Protein AF-A0A933FRE6-F1 (afdb_monomer_lite)

Radius of gyration: 30.24 Å; chains: 1; bounding box: 77×28×69 Å

pLDDT: mean 74.26, std 11.58, range [49.47, 90.56]

Secondary structure (DSSP, 8-sta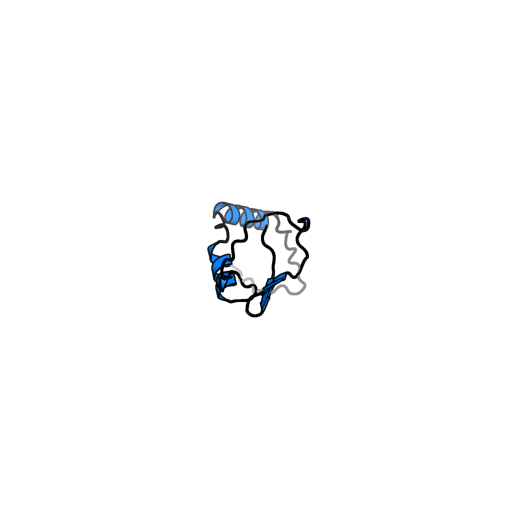te):
----EEEETTEEEESS--S--TT--------PPPGGGSTT-HHHHHHHHHHSPPPPHHHHHHHHHHHHHH--------S----------

Foldseek 3Di:
DDFDFDDDPPDTHTPDDDPDDPPDDDDDDDDPDDPLNDPPDPNVVVVCVVPPPDDDVVVVVVVVVVVVVPDDPPPPPDVDDDPDDDDDD

Sequence (89 aa):
MTYRGVAKGKTIELEEPLPYCEGQLVSVSVEPLRPEDQAGLPVAIVKVIRDLPRLDPEDVDALEQAIERGKLPVRTKGVFGYDGPEEPL

Structure (mmCIF, N/CA/C/O backbone):
data_AF-A0A933FRE6-F1
#
_entry.id   AF-A0A933FRE6-F1
#
loop_
_atom_site.group_PDB
_atom_site.id
_atom_site.type_symbol
_atom_site.label_atom_id
_atom_site.label_alt_id
_atom_site.label_comp_id
_atom_site.label_asym_id
_atom_site.label_entity_id
_atom_site.label_seq_id
_atom_site.pdbx_PDB_ins_code
_atom_site.Cartn_x
_atom_site.Cartn_y
_atom_site.Cartn_z
_atom_site.occupancy
_atom_site.B_iso_or_equiv
_atom_site.auth_seq_id
_atom_site.auth_comp_id
_atom_site.auth_asym_id
_atom_site.auth_atom_id
_atom_site.pdbx_PDB_model_num
ATOM 1 N N . MET A 1 1 ? -10.277 5.952 5.743 1.00 59.31 1 MET A N 1
ATOM 2 C CA . MET A 1 1 ? -9.213 6.429 6.648 1.00 59.31 1 MET A CA 1
ATOM 3 C C . MET A 1 1 ? -8.934 5.345 7.658 1.00 59.31 1 MET A C 1
ATOM 5 O O . MET A 1 1 ? -9.880 4.842 8.250 1.00 59.31 1 MET A O 1
ATOM 9 N N . THR A 1 2 ? -7.670 4.957 7.787 1.00 64.12 2 THR A N 1
ATOM 10 C CA . THR A 1 2 ? -7.237 3.864 8.661 1.00 64.12 2 THR A CA 1
ATOM 11 C C . THR A 1 2 ? -6.445 4.482 9.800 1.00 64.12 2 THR A C 1
ATOM 13 O O . THR A 1 2 ? -5.441 5.142 9.549 1.00 64.12 2 THR A O 1
ATOM 16 N N . TYR A 1 3 ? -6.923 4.314 11.030 1.00 73.25 3 TYR A N 1
ATOM 17 C CA . TYR A 1 3 ? -6.271 4.853 12.220 1.00 73.25 3 TYR A CA 1
ATOM 18 C C . TYR A 1 3 ? -5.528 3.740 12.936 1.00 73.25 3 TYR A C 1
ATOM 20 O O . TYR A 1 3 ? -6.040 2.627 13.077 1.00 73.25 3 TYR A O 1
ATOM 28 N N . ARG A 1 4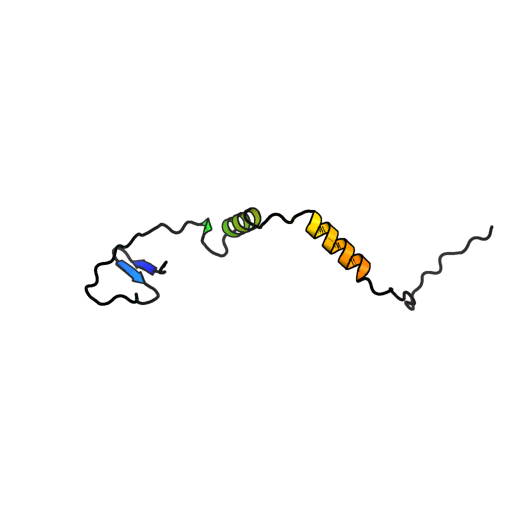 ? -4.312 4.044 13.379 1.00 74.94 4 ARG A N 1
ATOM 29 C CA . ARG A 1 4 ? -3.490 3.094 14.113 1.00 74.94 4 ARG A CA 1
ATOM 30 C C . ARG A 1 4 ? -3.817 3.187 15.595 1.00 74.94 4 ARG A C 1
ATOM 32 O O . ARG A 1 4 ? -3.909 4.276 16.160 1.00 74.94 4 ARG A O 1
ATOM 39 N N . GLY A 1 5 ? -4.008 2.034 16.214 1.00 78.69 5 GLY A N 1
ATOM 40 C CA . GLY A 1 5 ? -4.259 1.948 17.639 1.00 78.69 5 GLY A CA 1
ATOM 41 C C . GLY A 1 5 ? -3.786 0.627 18.213 1.00 78.69 5 GLY A C 1
ATOM 42 O O . GLY A 1 5 ? -3.616 -0.360 17.494 1.00 78.69 5 GLY A O 1
ATOM 43 N N . VAL A 1 6 ? -3.567 0.621 19.522 1.00 78.12 6 VAL A N 1
ATOM 44 C CA . VAL A 1 6 ? -3.159 -0.563 20.276 1.00 78.12 6 VAL A CA 1
ATOM 45 C C . VAL A 1 6 ? -4.358 -1.070 21.067 1.00 78.12 6 VAL A C 1
ATOM 47 O O . VAL A 1 6 ? -4.978 -0.331 21.833 1.00 78.12 6 VAL A O 1
ATOM 50 N N . ALA A 1 7 ? -4.686 -2.350 20.890 1.00 80.19 7 ALA A N 1
ATOM 51 C CA . ALA A 1 7 ? -5.714 -3.007 21.684 1.00 80.19 7 ALA A CA 1
ATOM 52 C C . ALA A 1 7 ? -5.201 -3.239 23.114 1.00 80.19 7 ALA A C 1
ATOM 54 O O . ALA A 1 7 ? -4.231 -3.968 23.329 1.00 80.19 7 ALA A O 1
ATOM 55 N N . LYS A 1 8 ? -5.873 -2.644 24.101 1.00 81.12 8 LYS A N 1
ATOM 56 C CA . LYS A 1 8 ? -5.627 -2.855 25.530 1.00 81.12 8 LYS A CA 1
ATOM 57 C C . LYS A 1 8 ? -6.847 -3.507 26.170 1.00 81.12 8 LYS A C 1
ATOM 59 O O . LYS A 1 8 ? -7.754 -2.856 26.683 1.00 81.12 8 LYS A O 1
ATOM 64 N N . GLY A 1 9 ? -6.883 -4.837 26.127 1.00 82.50 9 GLY A N 1
ATOM 65 C CA . GLY A 1 9 ? -8.007 -5.610 26.653 1.00 82.50 9 GLY A CA 1
ATOM 66 C C . GLY A 1 9 ? -9.294 -5.338 25.872 1.00 82.50 9 GLY A C 1
ATOM 67 O O . GLY A 1 9 ? -9.481 -5.895 24.796 1.00 82.50 9 GLY A O 1
ATOM 68 N N . LYS A 1 10 ? -10.184 -4.505 26.427 1.00 80.56 10 LYS A N 1
ATOM 69 C CA . LYS A 1 10 ? -11.488 -4.156 25.828 1.00 80.56 10 LYS A CA 1
ATOM 70 C C . LYS A 1 10 ? -11.524 -2.767 25.182 1.00 80.56 10 LYS A C 1
ATOM 72 O O . LYS A 1 10 ? -12.560 -2.391 24.644 1.00 80.56 10 LYS A O 1
ATOM 77 N N . THR A 1 11 ? -10.435 -2.004 25.251 1.00 82.00 11 THR A N 1
ATOM 78 C CA . THR A 1 11 ? -10.334 -0.662 24.665 1.00 82.00 11 THR A CA 1
ATOM 79 C C . THR A 1 11 ? -9.303 -0.639 23.539 1.00 82.00 11 THR A C 1
ATOM 81 O O . THR A 1 11 ? -8.340 -1.406 23.544 1.00 82.00 11 THR A O 1
ATOM 84 N N . ILE A 1 12 ? -9.513 0.237 22.556 1.00 83.06 12 ILE A N 1
ATOM 85 C CA . ILE A 1 12 ? -8.530 0.553 21.515 1.00 83.06 12 ILE A CA 1
ATOM 86 C C . ILE A 1 12 ? -8.046 1.969 21.804 1.00 83.06 12 ILE A C 1
ATOM 88 O O . ILE A 1 12 ? -8.839 2.908 21.772 1.00 83.06 12 ILE A O 1
ATOM 92 N N . GLU A 1 13 ? -6.763 2.117 22.115 1.00 84.31 13 GLU A N 1
ATOM 93 C CA . GLU A 1 13 ? -6.136 3.431 22.239 1.00 84.31 13 GLU A CA 1
ATOM 94 C C . GLU A 1 13 ? -5.566 3.827 20.883 1.00 84.31 13 GLU A C 1
ATOM 96 O O . GLU A 1 13 ? -4.726 3.114 20.334 1.00 84.31 13 GLU A O 1
ATOM 101 N N . LEU A 1 14 ? -6.044 4.938 20.333 1.00 83.75 14 LEU A N 1
ATOM 102 C CA . LEU A 1 14 ? -5.560 5.469 19.064 1.00 83.75 14 LEU A CA 1
ATOM 103 C C . LEU A 1 14 ? -4.287 6.287 19.293 1.00 83.75 14 LEU A C 1
ATOM 105 O O . LEU A 1 14 ? -4.194 7.019 20.277 1.00 83.75 14 LEU A O 1
ATOM 109 N N . GLU A 1 15 ? -3.323 6.169 18.379 1.00 82.75 15 GLU A N 1
ATOM 110 C CA . GLU A 1 15 ? -2.094 6.978 18.413 1.00 82.75 15 GLU A CA 1
ATOM 111 C C . GLU A 1 15 ? -2.403 8.467 18.176 1.00 82.75 15 GLU A C 1
ATOM 113 O O . GLU A 1 15 ? -1.748 9.340 18.741 1.00 82.75 15 GLU A O 1
ATOM 118 N N . GLU A 1 16 ? -3.445 8.752 17.391 1.00 81.75 16 GLU A N 1
ATOM 119 C CA . GLU A 1 16 ? -3.904 10.100 17.067 1.00 81.75 16 GLU A CA 1
ATOM 120 C C . GLU A 1 16 ? -5.400 10.264 17.384 1.00 81.75 16 GLU A C 1
ATOM 122 O O . GLU A 1 16 ? -6.185 9.328 17.181 1.00 81.75 16 GLU A O 1
ATOM 127 N N . PRO A 1 17 ? -5.830 11.446 17.865 1.00 80.12 17 PRO A N 1
ATOM 128 C CA . PRO A 1 17 ? -7.238 11.721 18.109 1.00 80.12 17 PRO A CA 1
ATOM 129 C C . PRO A 1 17 ? -8.025 11.753 16.795 1.00 80.12 17 PRO A C 1
ATOM 131 O O . PRO A 1 17 ? -7.589 12.315 15.790 1.00 80.12 17 PRO A O 1
ATOM 134 N N . LEU A 1 18 ? -9.226 11.174 16.815 1.00 82.44 18 LEU A N 1
ATOM 135 C CA . LEU A 1 18 ? -10.124 11.231 15.668 1.00 82.44 18 LEU A CA 1
ATOM 136 C C . LEU A 1 18 ? -10.670 12.654 15.485 1.00 82.44 18 LEU A C 1
ATOM 138 O O . LEU A 1 18 ? -11.003 13.309 16.473 1.00 82.44 18 LEU A O 1
ATOM 142 N N . PRO A 1 19 ? -10.868 13.115 14.240 1.00 84.56 19 PRO A N 1
ATOM 143 C CA . PRO A 1 19 ? -11.420 14.436 13.952 1.00 84.56 19 PRO A CA 1
ATOM 144 C C . PRO A 1 19 ? -12.955 14.475 14.099 1.00 84.56 19 PRO A C 1
ATOM 146 O O . PRO A 1 19 ? -13.632 15.169 13.343 1.00 84.56 19 PRO A O 1
ATOM 149 N N . TYR A 1 20 ? -13.522 13.696 15.022 1.00 83.88 20 TYR A N 1
ATOM 150 C CA . TYR A 1 20 ? -14.964 13.620 15.256 1.00 83.88 20 TYR A CA 1
ATOM 151 C C . TYR A 1 20 ? -15.325 14.327 16.553 1.00 83.88 20 TYR A C 1
ATOM 153 O O . TYR A 1 20 ? -14.600 14.249 17.545 1.00 83.88 20 TYR A O 1
ATOM 161 N N . CYS A 1 21 ? -16.465 15.009 16.546 1.00 85.62 21 CYS A N 1
ATOM 162 C CA . CYS A 1 21 ? -16.976 15.647 17.748 1.00 85.62 21 CYS A CA 1
ATOM 163 C C . CYS A 1 21 ? -17.479 14.597 18.743 1.00 85.62 21 CYS A C 1
ATOM 165 O O . CYS A 1 21 ? -17.951 13.521 18.365 1.00 85.62 21 CYS A O 1
ATOM 167 N N . GLU A 1 22 ? -17.422 14.934 20.028 1.00 81.88 22 GLU A N 1
ATOM 168 C CA . GLU A 1 22 ? -18.008 14.100 21.072 1.00 81.88 22 GLU A CA 1
ATOM 169 C C . GLU A 1 22 ? -19.513 13.892 20.813 1.00 81.88 22 GLU A C 1
ATOM 171 O O . GLU A 1 22 ? -20.236 14.829 20.474 1.00 81.88 22 GLU A O 1
ATOM 176 N N . GLY A 1 23 ? -19.979 12.643 20.917 1.00 85.00 23 GLY A N 1
ATOM 177 C CA . GLY A 1 23 ? -21.372 12.261 20.645 1.00 85.00 23 GLY A CA 1
ATOM 178 C C . GLY A 1 23 ? -21.708 11.977 19.174 1.00 85.00 23 GLY A C 1
ATOM 179 O O . GLY A 1 23 ? -22.834 11.576 18.876 1.00 85.00 23 GLY A O 1
ATOM 180 N N . GLN A 1 24 ? -20.759 12.130 18.247 1.00 84.06 24 GLN A N 1
ATOM 181 C CA . GLN A 1 24 ? -20.964 11.779 16.843 1.00 84.06 24 GLN A CA 1
ATOM 182 C C . GLN A 1 24 ? -21.042 10.255 16.657 1.00 84.06 24 GLN A C 1
ATOM 184 O O . GLN A 1 24 ? -20.121 9.520 17.012 1.00 84.06 24 GLN A O 1
ATOM 189 N N . LEU A 1 25 ? -22.137 9.773 16.061 1.00 82.00 25 LEU A N 1
ATOM 190 C CA . LEU A 1 25 ? -22.285 8.361 15.707 1.00 82.00 25 LEU A CA 1
ATOM 191 C C . LEU A 1 25 ? -21.327 8.004 14.567 1.00 82.00 25 LEU A C 1
ATOM 193 O O . LEU A 1 25 ? -21.396 8.578 13.480 1.00 82.00 25 LEU A O 1
ATOM 197 N N . VAL A 1 26 ? -20.454 7.029 14.813 1.00 81.19 26 VAL A N 1
ATOM 198 C CA . VAL A 1 26 ? -19.503 6.505 13.829 1.00 81.19 26 VAL A CA 1
ATOM 199 C C . VAL A 1 26 ? -19.567 4.981 13.799 1.00 81.19 26 VAL A C 1
ATOM 201 O O . VAL A 1 26 ? -19.793 4.336 14.821 1.00 81.19 26 VAL A O 1
ATOM 204 N N . SER A 1 27 ? -19.366 4.402 12.617 1.00 79.50 27 SER A N 1
ATOM 205 C CA . SER A 1 27 ? -19.224 2.955 12.446 1.00 79.50 27 SER A CA 1
ATOM 206 C C . SER A 1 27 ? -17.742 2.598 12.442 1.00 79.50 27 SER A C 1
ATOM 208 O O . SER A 1 27 ? -16.987 3.129 11.628 1.00 79.50 27 SER A O 1
ATOM 210 N N . VAL A 1 28 ? -17.329 1.692 13.327 1.00 76.94 28 VAL A N 1
ATOM 211 C CA . VAL A 1 28 ? -15.939 1.233 13.439 1.00 76.94 28 VAL A CA 1
ATOM 212 C C . VAL A 1 28 ? -15.855 -0.208 12.946 1.00 76.94 28 VAL A C 1
ATOM 214 O O . VAL A 1 28 ? -16.542 -1.080 13.470 1.00 76.94 28 VAL A O 1
ATOM 217 N N . SER A 1 29 ? -15.007 -0.453 11.946 1.00 74.69 29 SER A N 1
ATOM 218 C CA . SER A 1 29 ? -14.612 -1.800 11.526 1.00 74.69 29 SER A CA 1
ATOM 219 C C . SER A 1 29 ? -13.187 -2.058 11.997 1.00 74.69 29 SER A C 1
ATOM 221 O O . SER A 1 29 ? -12.323 -1.193 11.850 1.00 74.69 29 SER A O 1
ATOM 223 N N . VAL A 1 30 ? -12.949 -3.233 12.574 1.00 73.56 30 VAL A N 1
ATOM 224 C CA . VAL A 1 30 ? -11.621 -3.665 13.013 1.00 73.56 30 VAL A CA 1
ATOM 225 C C . VAL A 1 30 ? -11.214 -4.845 12.151 1.00 73.56 30 VAL A C 1
ATOM 227 O O . VAL A 1 30 ? -11.853 -5.894 12.189 1.00 73.56 30 VAL A O 1
ATOM 230 N N . GLU A 1 31 ? -10.138 -4.673 11.391 1.00 73.94 31 GLU A N 1
ATOM 231 C CA . GLU A 1 31 ? -9.557 -5.737 10.580 1.00 73.94 31 GLU A CA 1
ATOM 232 C C . GLU A 1 31 ? -8.235 -6.193 11.208 1.00 73.94 31 GLU A C 1
ATOM 234 O O . GLU A 1 31 ? -7.414 -5.352 11.590 1.00 73.94 31 GLU A O 1
ATOM 239 N N . PRO A 1 32 ? -8.007 -7.510 11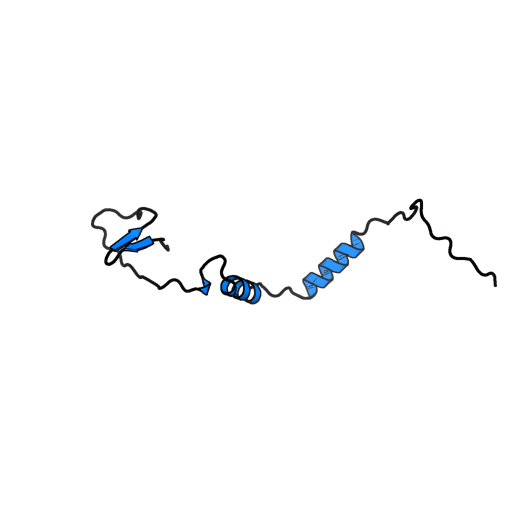.360 1.00 70.75 32 PRO A N 1
ATOM 240 C CA . PRO A 1 32 ? -6.732 -8.007 11.846 1.00 70.75 32 PRO A CA 1
ATOM 241 C C . PRO A 1 32 ? -5.636 -7.647 10.843 1.00 70.75 32 PRO A C 1
ATOM 243 O O . PRO A 1 32 ? -5.720 -8.007 9.667 1.00 70.75 32 PRO A O 1
ATOM 246 N N . LEU A 1 33 ? -4.599 -6.954 11.323 1.00 66.88 33 LEU A N 1
ATOM 247 C CA . LEU A 1 33 ? -3.426 -6.639 10.516 1.00 66.88 33 LEU A CA 1
ATOM 248 C C . LEU A 1 33 ? -2.783 -7.953 10.070 1.00 66.88 33 LEU A C 1
ATOM 250 O O . LEU A 1 33 ? -2.364 -8.763 10.904 1.00 66.88 33 LEU A O 1
ATOM 254 N N . ARG A 1 34 ? -2.724 -8.186 8.761 1.00 70.19 34 ARG A N 1
ATOM 255 C CA . ARG A 1 34 ? -2.106 -9.400 8.242 1.00 70.19 34 ARG A CA 1
ATOM 256 C C . ARG A 1 34 ? -0.586 -9.278 8.386 1.00 70.19 34 ARG A C 1
ATOM 258 O O . ARG A 1 34 ? -0.045 -8.186 8.213 1.00 70.19 34 ARG A O 1
ATOM 265 N N . PRO A 1 35 ? 0.135 -10.378 8.660 1.00 62.78 35 PRO A N 1
ATOM 266 C CA . PRO A 1 35 ? 1.597 -10.353 8.747 1.00 62.78 35 PRO A CA 1
ATOM 267 C C . PRO A 1 35 ? 2.256 -9.783 7.481 1.00 62.78 35 PRO A C 1
ATOM 269 O O . PRO A 1 35 ? 3.285 -9.131 7.543 1.00 62.78 35 PRO A O 1
ATOM 272 N N . GLU A 1 36 ? 1.642 -9.982 6.319 1.00 61.16 36 GLU A N 1
ATOM 273 C CA . GLU A 1 36 ? 2.093 -9.438 5.031 1.00 61.16 36 GLU A CA 1
ATOM 274 C C . GLU A 1 36 ? 2.046 -7.907 4.910 1.00 61.16 36 GLU A C 1
ATOM 276 O O . GLU A 1 36 ? 2.684 -7.365 4.010 1.00 61.16 36 GLU A O 1
ATOM 281 N N . ASP A 1 37 ? 1.360 -7.219 5.825 1.00 63.00 37 ASP A N 1
ATOM 282 C CA . ASP A 1 37 ? 1.246 -5.758 5.855 1.00 63.00 37 ASP A CA 1
ATOM 283 C C . ASP A 1 37 ? 2.188 -5.119 6.899 1.00 63.00 37 ASP A C 1
ATOM 285 O O . ASP A 1 37 ? 2.233 -3.896 7.051 1.00 63.00 37 ASP A O 1
ATOM 289 N N . GLN A 1 38 ? 2.975 -5.928 7.625 1.00 64.88 38 GLN A N 1
ATOM 290 C CA . GLN A 1 38 ? 4.004 -5.443 8.546 1.00 64.88 38 GLN A CA 1
ATOM 291 C C . GLN A 1 38 ? 5.322 -5.174 7.805 1.00 64.88 38 GLN A C 1
ATOM 293 O O . GLN A 1 38 ? 5.960 -6.079 7.259 1.00 64.88 38 GLN A O 1
ATOM 298 N N . ALA A 1 39 ? 5.761 -3.914 7.833 1.00 60.69 39 ALA A N 1
ATOM 299 C CA . ALA A 1 39 ? 7.053 -3.509 7.290 1.00 60.69 39 ALA A CA 1
ATOM 300 C C . ALA A 1 39 ? 8.205 -4.273 7.971 1.00 60.69 39 ALA A C 1
ATOM 302 O O . ALA A 1 39 ? 8.249 -4.395 9.194 1.00 60.69 39 ALA A O 1
ATOM 303 N N . GLY A 1 40 ? 9.149 -4.773 7.169 1.00 64.31 40 GLY A N 1
ATOM 304 C CA . GLY A 1 40 ? 10.339 -5.484 7.653 1.00 64.31 40 GLY A CA 1
ATOM 305 C C . GLY A 1 40 ? 10.198 -7.005 7.771 1.00 64.31 40 GLY A C 1
ATOM 306 O O . GLY A 1 40 ? 11.185 -7.670 8.082 1.00 64.31 40 GLY A O 1
ATOM 307 N N . LEU A 1 41 ? 9.028 -7.584 7.480 1.00 71.31 41 LEU A N 1
ATOM 308 C CA . LEU A 1 41 ? 8.898 -9.037 7.380 1.00 71.31 41 LEU A CA 1
ATOM 309 C C . LEU A 1 41 ? 9.347 -9.551 5.998 1.00 71.31 41 LEU A C 1
ATOM 311 O O . LEU A 1 41 ? 9.001 -8.947 4.979 1.00 71.31 41 LEU A O 1
ATOM 315 N N . PRO A 1 42 ? 10.038 -10.709 5.917 1.00 73.81 42 PRO A N 1
ATOM 316 C CA . PRO A 1 42 ? 10.442 -11.307 4.640 1.00 73.81 42 PRO A CA 1
ATOM 317 C C . PRO A 1 42 ? 9.276 -11.514 3.664 1.00 73.81 42 PRO A C 1
ATOM 319 O O . PRO A 1 42 ? 9.435 -11.352 2.457 1.00 73.81 42 PRO A O 1
ATOM 322 N N . VAL A 1 43 ? 8.082 -11.823 4.183 1.00 76.25 43 VAL A N 1
ATOM 323 C CA . VAL A 1 43 ? 6.871 -12.008 3.371 1.00 76.25 43 VAL A CA 1
ATOM 324 C C . VAL A 1 43 ? 6.402 -10.709 2.705 1.00 76.25 43 VAL A C 1
ATOM 326 O O . VAL A 1 43 ? 5.951 -10.751 1.562 1.00 76.25 43 VAL A O 1
ATOM 329 N N . ALA A 1 44 ? 6.577 -9.558 3.363 1.00 69.38 44 ALA A N 1
ATOM 330 C CA . ALA A 1 44 ? 6.243 -8.256 2.791 1.00 69.38 44 ALA A CA 1
ATOM 331 C C . ALA A 1 44 ? 7.166 -7.935 1.604 1.00 69.38 44 ALA A C 1
ATOM 333 O O . ALA A 1 44 ? 6.703 -7.479 0.563 1.00 69.38 44 ALA A O 1
ATOM 334 N N . ILE A 1 45 ? 8.458 -8.272 1.715 1.00 75.62 45 ILE A N 1
ATOM 335 C CA . ILE A 1 45 ? 9.429 -8.118 0.622 1.00 75.62 45 ILE A CA 1
ATOM 336 C C . ILE A 1 45 ? 9.056 -9.016 -0.566 1.00 75.62 45 ILE A C 1
ATOM 338 O O . ILE A 1 45 ? 9.022 -8.551 -1.701 1.00 75.62 45 ILE A O 1
ATOM 342 N N . VAL A 1 46 ? 8.728 -10.289 -0.321 1.00 79.81 46 VAL A N 1
ATOM 343 C CA . VAL A 1 46 ? 8.336 -11.228 -1.389 1.00 79.81 46 VAL A CA 1
ATOM 344 C C . VAL A 1 46 ? 7.061 -10.774 -2.105 1.00 79.81 46 VAL A C 1
ATOM 346 O O . VAL A 1 46 ? 6.976 -10.903 -3.325 1.00 79.81 46 VAL A O 1
ATOM 349 N N . LYS A 1 47 ? 6.082 -10.234 -1.372 1.00 76.31 47 LYS A N 1
ATOM 350 C CA . LYS A 1 47 ? 4.847 -9.682 -1.944 1.00 76.31 47 LYS A CA 1
ATOM 351 C C . LYS A 1 47 ? 5.147 -8.484 -2.846 1.00 76.31 47 LYS A C 1
ATOM 353 O O . LYS A 1 47 ? 4.769 -8.506 -4.008 1.00 76.31 47 LYS A O 1
ATOM 358 N N . VAL A 1 48 ? 5.938 -7.522 -2.367 1.00 77.88 48 VAL A N 1
ATOM 359 C CA . VAL A 1 48 ? 6.361 -6.363 -3.172 1.00 77.88 48 VAL A CA 1
ATOM 360 C C . VAL A 1 48 ? 7.107 -6.796 -4.434 1.00 77.88 48 VAL A C 1
ATOM 362 O O . VAL A 1 48 ? 6.808 -6.293 -5.508 1.00 77.88 48 VAL A O 1
ATOM 365 N N . ILE A 1 49 ? 8.028 -7.761 -4.343 1.00 80.19 49 ILE A N 1
ATOM 366 C CA . ILE A 1 49 ? 8.760 -8.262 -5.518 1.00 80.19 49 ILE A CA 1
ATOM 367 C C . ILE A 1 49 ? 7.815 -8.900 -6.546 1.00 80.19 49 ILE A C 1
ATOM 369 O O . ILE A 1 49 ? 8.032 -8.754 -7.746 1.00 80.19 49 ILE A O 1
ATOM 373 N N . ARG A 1 50 ? 6.771 -9.605 -6.096 1.00 79.12 50 ARG A N 1
ATOM 374 C CA . ARG A 1 50 ? 5.757 -10.195 -6.985 1.00 79.12 50 ARG A CA 1
ATOM 375 C C . ARG A 1 50 ? 4.832 -9.154 -7.609 1.00 79.12 50 ARG A C 1
ATOM 377 O O . ARG A 1 50 ? 4.407 -9.355 -8.743 1.00 79.12 50 ARG A O 1
ATOM 384 N N . ASP A 1 51 ? 4.532 -8.097 -6.865 1.00 78.81 51 ASP A N 1
ATOM 385 C CA . ASP A 1 51 ? 3.586 -7.050 -7.254 1.00 78.81 51 ASP A CA 1
ATOM 386 C C . ASP A 1 51 ? 4.252 -5.911 -8.045 1.00 78.81 51 ASP A C 1
ATOM 388 O O . ASP A 1 51 ? 3.554 -5.044 -8.575 1.00 78.81 51 ASP A O 1
ATOM 392 N N . LEU A 1 52 ? 5.588 -5.896 -8.150 1.00 78.31 52 LEU A N 1
ATOM 393 C CA . LEU A 1 52 ? 6.302 -4.949 -9.002 1.00 78.31 52 LEU A CA 1
ATOM 394 C C . LEU A 1 52 ? 5.795 -5.072 -10.449 1.00 78.31 52 LEU A C 1
ATOM 396 O O . LEU A 1 52 ? 5.672 -6.191 -10.966 1.00 78.31 52 LEU A O 1
ATOM 400 N N . PRO A 1 53 ? 5.513 -3.940 -11.122 1.00 77.06 53 PRO A N 1
ATOM 401 C CA . PRO A 1 53 ? 5.136 -3.962 -12.523 1.00 77.06 53 PRO A CA 1
ATOM 402 C C . PRO A 1 53 ? 6.236 -4.673 -13.306 1.00 77.06 53 PRO A C 1
ATOM 404 O O . PRO A 1 53 ? 7.426 -4.393 -13.139 1.00 77.06 53 PRO A O 1
ATOM 407 N N . ARG A 1 54 ? 5.831 -5.643 -14.126 1.00 76.56 54 ARG A N 1
ATOM 408 C CA . ARG A 1 54 ? 6.769 -6.336 -15.003 1.00 76.56 54 ARG A CA 1
ATOM 409 C C . ARG A 1 54 ? 7.319 -5.303 -15.977 1.00 76.56 54 ARG A C 1
ATOM 411 O O . ARG A 1 54 ? 6.534 -4.654 -16.661 1.00 76.56 54 ARG A O 1
ATOM 418 N N . LEU A 1 55 ? 8.640 -5.149 -15.987 1.00 79.44 55 LEU A N 1
ATOM 419 C CA . LEU A 1 55 ? 9.337 -4.367 -17.003 1.00 79.44 55 LEU A CA 1
ATOM 420 C C . LEU A 1 55 ? 8.969 -4.916 -18.378 1.00 79.44 55 LEU A C 1
ATOM 422 O O . LEU A 1 55 ? 8.999 -6.137 -18.579 1.00 79.44 55 LEU A O 1
ATOM 426 N N . ASP A 1 56 ? 8.613 -4.018 -19.291 1.00 85.94 56 ASP A N 1
ATOM 427 C CA . ASP A 1 56 ? 8.454 -4.388 -20.685 1.00 85.94 56 ASP A CA 1
ATOM 428 C C . ASP A 1 56 ? 9.850 -4.687 -21.257 1.00 85.94 56 ASP A C 1
ATOM 430 O O . ASP A 1 56 ? 10.785 -3.917 -21.010 1.00 85.94 56 ASP A O 1
ATOM 434 N N . PRO A 1 57 ? 10.044 -5.801 -21.981 1.00 85.12 57 PRO A N 1
ATOM 435 C CA . PRO A 1 57 ? 11.287 -6.044 -22.704 1.00 85.12 57 PRO A CA 1
ATOM 436 C C . PRO A 1 57 ? 11.737 -4.849 -23.561 1.00 85.12 57 PRO A C 1
ATOM 438 O O . PRO A 1 57 ? 12.934 -4.578 -23.636 1.00 85.12 57 PRO A O 1
ATOM 441 N N . GLU A 1 58 ? 10.799 -4.085 -24.129 1.00 89.38 58 GLU A N 1
ATOM 442 C CA . GLU A 1 58 ? 11.106 -2.899 -24.937 1.00 89.38 58 GLU A CA 1
ATOM 443 C C . GLU A 1 58 ? 11.786 -1.781 -24.125 1.00 89.38 58 GLU A C 1
ATOM 445 O O . GLU A 1 58 ? 12.651 -1.072 -24.649 1.00 89.38 58 GLU A O 1
ATOM 450 N N . ASP A 1 59 ? 11.464 -1.646 -22.832 1.00 86.56 59 ASP A N 1
ATOM 451 C CA . ASP A 1 59 ? 12.118 -0.681 -21.939 1.00 86.56 59 ASP A CA 1
ATOM 452 C C . ASP A 1 59 ? 13.588 -1.054 -21.699 1.00 86.56 59 ASP A C 1
ATOM 454 O O . ASP A 1 59 ? 14.453 -0.181 -21.572 1.00 86.56 59 ASP A O 1
ATOM 458 N N . VAL A 1 60 ? 13.880 -2.359 -21.653 1.00 87.81 60 VAL A N 1
ATOM 459 C CA . VAL A 1 60 ? 15.243 -2.882 -21.494 1.00 87.81 60 VAL A CA 1
ATOM 460 C C . VAL A 1 60 ? 16.054 -2.611 -22.759 1.00 87.81 60 VAL A C 1
ATOM 462 O O . VAL A 1 60 ? 17.149 -2.054 -22.671 1.00 87.81 60 VAL A O 1
ATOM 465 N N . ASP A 1 61 ? 15.490 -2.899 -23.932 1.00 89.69 61 ASP A N 1
ATOM 466 C CA . ASP A 1 61 ? 16.135 -2.636 -25.222 1.00 89.69 61 ASP A CA 1
ATOM 467 C C . ASP A 1 61 ? 16.410 -1.136 -25.427 1.00 89.69 61 ASP A C 1
ATOM 469 O O . ASP A 1 61 ? 17.481 -0.734 -25.899 1.00 89.69 61 ASP A O 1
ATOM 473 N N . ALA A 1 62 ? 15.457 -0.278 -25.049 1.00 89.56 62 ALA A N 1
ATOM 474 C CA . ALA A 1 62 ? 15.612 1.171 -25.116 1.00 89.56 62 ALA A CA 1
ATOM 475 C C . ALA A 1 62 ? 16.722 1.674 -24.178 1.00 89.56 62 ALA A C 1
ATOM 477 O O . ALA A 1 62 ? 17.510 2.548 -24.562 1.00 89.56 62 ALA A O 1
ATOM 478 N N . LEU A 1 63 ? 16.818 1.108 -22.971 1.00 88.94 63 LEU A N 1
ATOM 479 C CA . LEU A 1 63 ? 17.874 1.419 -22.011 1.00 88.94 63 LEU A CA 1
ATOM 480 C C . LEU A 1 63 ? 19.254 0.998 -22.532 1.00 88.94 63 LEU A C 1
ATOM 482 O O . LEU A 1 63 ? 20.190 1.799 -22.480 1.00 88.94 63 LEU A O 1
ATOM 486 N N . GLU A 1 64 ? 19.390 -0.213 -23.073 1.00 90.56 64 GLU A N 1
ATOM 487 C CA . GLU A 1 64 ? 20.653 -0.690 -23.650 1.00 90.56 64 GLU A CA 1
ATOM 488 C C . GLU A 1 64 ? 21.111 0.200 -24.810 1.00 90.56 64 GLU A C 1
ATOM 490 O O . GLU A 1 64 ? 22.266 0.633 -24.857 1.00 90.56 64 GLU A O 1
ATOM 495 N N . GLN A 1 65 ? 20.193 0.578 -25.702 1.00 89.44 65 GLN A N 1
ATOM 496 C CA . GLN A 1 65 ? 20.498 1.507 -26.789 1.00 89.44 65 GLN A CA 1
ATOM 497 C C . GLN A 1 65 ? 20.923 2.889 -26.280 1.00 89.44 65 GLN A C 1
ATOM 499 O O . GLN A 1 65 ? 21.816 3.511 -26.862 1.00 89.44 65 GLN A O 1
ATOM 504 N N . ALA A 1 66 ? 20.297 3.393 -25.214 1.00 88.62 66 ALA A N 1
ATOM 505 C CA . ALA A 1 66 ? 20.675 4.665 -24.608 1.00 88.62 66 ALA A CA 1
ATOM 506 C C . ALA A 1 66 ? 22.080 4.601 -23.990 1.00 88.62 66 ALA A C 1
ATOM 508 O O . ALA A 1 66 ? 22.858 5.543 -24.153 1.00 88.62 66 ALA A O 1
ATOM 509 N N . ILE A 1 67 ? 22.429 3.482 -23.348 1.00 88.94 67 ILE A N 1
ATOM 510 C CA . ILE A 1 67 ? 23.771 3.237 -22.813 1.00 88.94 67 ILE A CA 1
ATOM 511 C C . ILE A 1 67 ? 24.795 3.222 -23.949 1.00 88.94 67 ILE A C 1
ATOM 513 O O . ILE A 1 67 ? 25.778 3.955 -23.869 1.00 88.94 67 ILE A O 1
ATOM 517 N N . GLU A 1 68 ? 24.560 2.464 -25.024 1.00 86.12 68 GLU A N 1
ATOM 518 C CA . GLU A 1 68 ? 25.472 2.414 -26.177 1.00 86.12 68 GLU A CA 1
ATOM 519 C C . GLU A 1 68 ? 25.685 3.791 -26.812 1.00 86.12 68 GLU A C 1
ATOM 521 O O . GLU A 1 68 ? 26.818 4.187 -27.083 1.00 86.12 68 GLU A O 1
ATOM 526 N N . ARG A 1 69 ? 24.608 4.564 -26.995 1.00 84.62 69 ARG A N 1
ATOM 527 C CA . ARG A 1 69 ? 24.680 5.925 -27.553 1.00 84.62 69 ARG A CA 1
ATOM 528 C C . ARG A 1 69 ? 25.363 6.916 -26.609 1.00 84.62 69 ARG A C 1
ATOM 530 O O . ARG A 1 69 ? 25.971 7.876 -27.074 1.00 84.62 69 ARG A O 1
ATOM 537 N N . GLY A 1 70 ? 25.237 6.702 -25.301 1.00 81.12 70 GLY A N 1
ATOM 538 C CA . GLY A 1 70 ? 25.801 7.549 -24.252 1.00 81.12 70 GLY A CA 1
ATOM 539 C C . GLY A 1 70 ? 27.255 7.234 -23.897 1.00 81.12 70 GLY A C 1
ATOM 540 O O . GLY A 1 70 ? 27.856 7.977 -23.117 1.00 81.12 70 GLY A O 1
ATOM 541 N N . LYS A 1 71 ? 27.845 6.165 -24.451 1.00 81.94 71 LYS A N 1
ATOM 542 C CA . LYS A 1 71 ? 29.264 5.854 -24.253 1.00 81.94 71 LYS A CA 1
ATOM 543 C C . LYS A 1 71 ? 30.118 6.9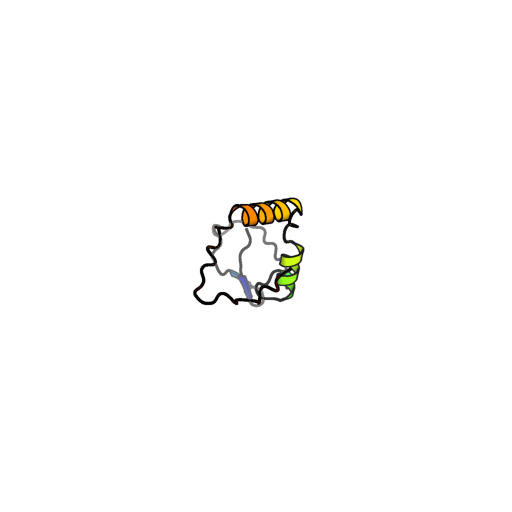90 -24.810 1.00 81.94 71 LYS A C 1
ATOM 545 O O . LYS A 1 71 ? 30.224 7.191 -26.018 1.00 81.94 71 LYS A O 1
ATOM 550 N N . LEU A 1 72 ? 30.774 7.723 -23.912 1.00 71.50 72 LEU A N 1
ATOM 551 C CA . LEU A 1 72 ? 31.849 8.628 -24.300 1.00 71.50 72 LEU A CA 1
ATOM 552 C C . LEU A 1 72 ? 32.963 7.805 -24.959 1.00 71.50 72 LEU A C 1
ATOM 554 O O . LEU A 1 72 ? 33.245 6.697 -24.491 1.00 71.50 72 LEU A O 1
ATOM 558 N N . PRO A 1 73 ? 33.622 8.324 -26.012 1.00 67.69 73 PRO A N 1
ATOM 559 C CA . PRO A 1 73 ? 34.759 7.645 -26.604 1.00 67.69 73 PRO A CA 1
ATOM 560 C C . PRO A 1 73 ? 35.796 7.427 -25.508 1.00 67.69 73 PRO A C 1
ATOM 562 O O . PRO A 1 73 ? 36.381 8.380 -24.984 1.00 67.69 73 PRO A O 1
ATOM 565 N N . VAL A 1 74 ? 35.994 6.162 -25.137 1.00 63.34 74 VAL A N 1
ATOM 566 C CA . VAL A 1 74 ? 37.043 5.775 -24.207 1.00 63.34 74 VAL A CA 1
ATOM 567 C C . VAL A 1 74 ? 38.345 6.115 -24.916 1.00 63.34 74 VAL A C 1
ATOM 569 O O . VAL A 1 74 ? 38.786 5.406 -25.816 1.00 63.34 74 VAL A O 1
ATOM 572 N N . ARG A 1 75 ? 38.952 7.248 -24.560 1.00 57.78 75 ARG A N 1
ATOM 573 C CA . ARG A 1 75 ? 40.328 7.547 -24.947 1.00 57.78 75 ARG A CA 1
ATOM 574 C C . ARG A 1 75 ? 41.221 6.585 -24.171 1.00 57.78 75 ARG A C 1
ATOM 576 O O . ARG A 1 75 ? 41.810 6.958 -23.162 1.00 57.78 75 ARG A O 1
ATOM 583 N N . THR A 1 76 ? 41.335 5.345 -24.629 1.00 57.75 76 THR A N 1
ATOM 584 C CA . THR A 1 76 ? 42.383 4.411 -24.209 1.00 57.75 76 THR A CA 1
ATOM 585 C C . THR A 1 76 ? 43.717 4.872 -24.799 1.00 57.75 76 THR A C 1
ATOM 587 O O . THR A 1 76 ? 44.311 4.246 -25.662 1.00 57.75 76 THR A O 1
ATOM 590 N N . LYS A 1 77 ? 44.220 5.999 -24.293 1.00 54.09 77 LYS A N 1
ATOM 591 C CA . LYS A 1 77 ? 45.654 6.166 -24.047 1.00 54.09 77 LYS A CA 1
ATOM 592 C C . LYS A 1 77 ? 45.839 6.138 -22.535 1.00 54.09 77 LYS A C 1
ATOM 594 O O . LYS A 1 77 ? 46.150 7.139 -21.898 1.00 54.09 77 LYS A O 1
ATOM 599 N N . GLY A 1 78 ? 45.551 4.976 -21.954 1.00 52.03 78 GLY A N 1
ATOM 600 C CA . GLY A 1 78 ? 46.066 4.649 -20.635 1.00 52.03 78 GLY A CA 1
ATOM 601 C C . GLY A 1 78 ? 47.570 4.422 -20.756 1.00 52.03 78 GLY A C 1
ATOM 602 O O . GLY A 1 78 ? 48.026 3.804 -21.711 1.00 52.03 78 GLY A O 1
ATOM 603 N N . VAL A 1 79 ? 48.331 4.905 -19.779 1.00 58.00 79 VAL A N 1
ATOM 604 C CA . VAL A 1 79 ? 49.799 4.785 -19.654 1.00 58.00 79 VAL A CA 1
ATOM 605 C C . VAL A 1 79 ? 50.279 3.316 -19.525 1.00 58.00 79 VAL A C 1
ATOM 607 O O . VAL A 1 79 ? 51.472 3.056 -19.447 1.00 58.00 79 VAL A O 1
ATOM 610 N N . PHE A 1 80 ? 49.362 2.343 -19.566 1.00 61.97 80 PHE A N 1
ATOM 611 C CA . PHE A 1 80 ? 49.616 0.906 -19.437 1.00 61.97 80 PHE A CA 1
ATOM 612 C C . PHE A 1 80 ? 48.978 0.111 -20.592 1.00 61.97 80 PHE A C 1
ATOM 614 O O . PHE A 1 80 ? 48.160 -0.779 -20.368 1.00 61.97 80 PHE A O 1
ATOM 621 N N . GLY A 1 81 ? 49.297 0.468 -21.838 1.00 49.47 81 GLY A N 1
ATOM 622 C CA . GLY A 1 81 ? 48.974 -0.370 -22.995 1.00 49.47 81 GLY A CA 1
ATOM 623 C C . GLY A 1 81 ? 49.844 -1.628 -22.992 1.00 49.47 81 GLY A C 1
ATOM 624 O O . GLY A 1 81 ? 51.058 -1.533 -22.843 1.00 49.47 81 GLY A O 1
ATOM 625 N N . TYR A 1 82 ? 49.221 -2.798 -23.102 1.00 56.72 82 TYR A N 1
ATOM 626 C CA . TYR A 1 82 ? 49.917 -4.066 -23.301 1.00 56.72 82 TYR A CA 1
ATOM 627 C C . TYR A 1 82 ? 50.323 -4.155 -24.779 1.00 56.72 82 TYR A C 1
ATOM 629 O O . TYR A 1 82 ? 49.453 -4.332 -25.632 1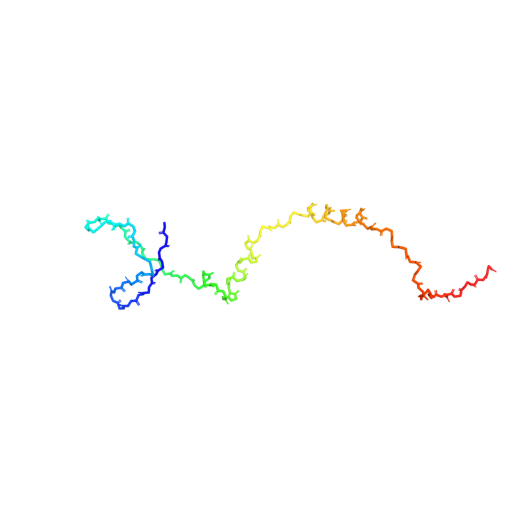.00 56.72 82 TYR A O 1
ATOM 637 N N . ASP A 1 83 ? 51.615 -4.017 -25.079 1.00 52.78 83 ASP A N 1
ATOM 638 C CA . ASP A 1 83 ? 52.163 -4.289 -26.413 1.00 52.78 83 ASP A CA 1
ATOM 639 C C . ASP A 1 83 ? 52.256 -5.811 -26.593 1.00 52.78 83 ASP A C 1
ATOM 641 O O . ASP A 1 83 ? 53.245 -6.454 -26.237 1.00 52.78 83 ASP A O 1
ATOM 645 N N . GLY A 1 84 ? 51.169 -6.407 -27.087 1.00 51.62 84 GLY A N 1
ATOM 646 C CA . GLY A 1 84 ? 51.209 -7.764 -27.627 1.00 51.62 84 GLY A CA 1
ATOM 647 C C . GLY A 1 84 ? 52.057 -7.780 -28.906 1.00 51.62 84 GLY A C 1
ATOM 648 O O . GLY A 1 84 ? 51.986 -6.820 -29.674 1.00 51.62 84 GLY A O 1
ATOM 649 N N . PRO A 1 85 ? 52.876 -8.819 -29.142 1.00 50.03 85 PRO A N 1
ATOM 650 C CA . PRO A 1 85 ? 53.815 -8.823 -30.257 1.00 50.03 85 PRO A CA 1
ATOM 651 C C . PRO A 1 85 ? 53.074 -8.852 -31.600 1.00 50.03 85 PRO A C 1
ATOM 653 O O . PRO A 1 85 ? 52.247 -9.730 -31.841 1.00 50.03 85 PRO A O 1
ATOM 656 N N . GLU A 1 86 ? 53.400 -7.901 -32.476 1.00 54.81 86 GLU A N 1
ATOM 657 C CA . GLU A 1 86 ? 53.111 -7.998 -33.906 1.00 54.81 86 GLU A CA 1
ATO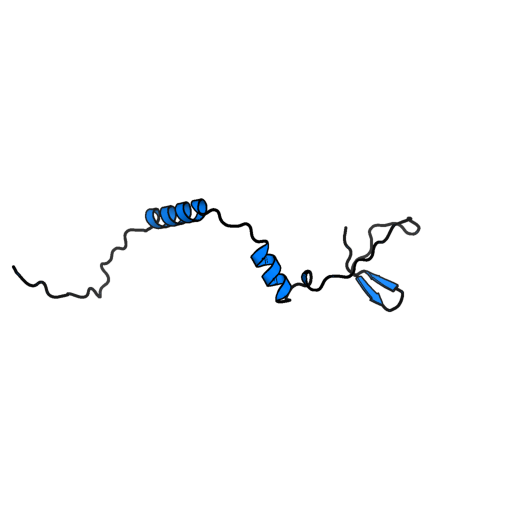M 658 C C . GLU A 1 86 ? 54.017 -9.084 -34.508 1.00 54.81 86 GLU A C 1
ATOM 660 O O . GLU A 1 86 ? 55.234 -8.911 -34.596 1.00 54.81 86 GLU A O 1
ATOM 665 N N . GLU A 1 87 ? 53.439 -10.217 -34.911 1.00 50.28 87 GLU A N 1
ATOM 666 C CA . GLU A 1 87 ? 54.114 -11.140 -35.827 1.00 50.28 87 GLU A CA 1
ATOM 667 C C . GLU A 1 87 ? 53.993 -10.604 -37.264 1.00 50.28 87 GLU A C 1
ATOM 669 O O . GLU A 1 87 ? 52.887 -10.261 -37.697 1.00 50.28 87 GLU A O 1
ATOM 674 N N . PRO A 1 88 ? 55.104 -10.510 -38.017 1.00 59.09 88 PRO A N 1
ATOM 675 C CA . PRO A 1 88 ? 55.065 -10.127 -39.415 1.00 59.09 88 PRO A CA 1
ATOM 676 C C . PRO A 1 88 ? 54.682 -11.324 -40.302 1.00 59.09 88 PRO A C 1
ATOM 678 O O . PRO A 1 88 ? 54.938 -12.476 -39.959 1.00 59.09 88 PRO A O 1
ATOM 681 N N . LEU A 1 89 ? 54.070 -10.966 -41.434 1.00 51.91 89 LEU A N 1
ATOM 682 C CA . LEU A 1 89 ? 53.553 -11.772 -42.553 1.00 51.91 89 LEU A CA 1
ATOM 683 C C . LEU A 1 89 ? 54.312 -13.065 -42.894 1.00 51.91 89 LEU A C 1
ATOM 685 O O . LEU A 1 89 ? 55.554 -13.003 -43.041 1.00 51.91 89 LEU A O 1
#